Protein AF-S8DUW3-F1 (afdb_monomer)

Organism: Fomitopsis schrenkii (NCBI:txid2126942)

Solvent-accessible surface area (backbone atoms only — not comparable to full-atom values): 6053 Å² total; per-residue (Å²): 129,53,73,61,40,53,50,49,47,51,52,52,51,51,50,28,42,52,54,35,32,74,76,64,33,66,74,46,39,80,75,66,40,39,50,79,70,50,40,66,73,54,51,55,50,50,37,57,35,38,77,68,66,60,53,87,40,37,68,42,42,34,71,76,43,31,90,83,32,80,54,31,83,82,46,21,57,68,50,39,53,57,46,39,74,68,46,60,78,88,73,96,72,80,80,74,77,81,75,80,88,127

pLDDT: mean 82.91, std 9.56, range [52.91, 92.62]

Foldseek 3Di:
DDPLLVVLLVVVQVVLLVVCCVPPNNVVCVVPNSCVQPNPVLSNQLSVCLVVVQQQDLVSSCVRCVVPHVCSVVCVHVSNVSSCVSRPDPDPDPPPPPDDDD

Structure (mmCIF, N/CA/C/O backbone):
data_AF-S8DUW3-F1
#
_entry.id   AF-S8DUW3-F1
#
loop_
_atom_site.group_PDB
_atom_site.id
_atom_site.type_symbol
_atom_site.label_atom_id
_atom_site.label_alt_id
_atom_site.label_comp_id
_atom_site.label_asym_id
_atom_site.label_entity_id
_atom_site.label_seq_id
_atom_site.pdbx_PDB_ins_code
_atom_site.Cartn_x
_atom_site.Cartn_y
_atom_site.Cartn_z
_atom_site.occupancy
_atom_site.B_iso_or_equiv
_atom_site.auth_seq_id
_atom_site.auth_comp_id
_atom_site.auth_asym_id
_atom_site.auth_atom_id
_atom_site.pdbx_PDB_model_num
ATOM 1 N N . VAL A 1 1 ? 2.561 -6.126 14.738 1.00 60.91 1 VAL A N 1
ATOM 2 C CA . VAL A 1 1 ? 2.009 -6.495 13.420 1.00 60.91 1 VAL A CA 1
ATOM 3 C C . VAL A 1 1 ? 1.289 -7.820 13.558 1.00 60.91 1 VAL A C 1
ATOM 5 O O . VAL A 1 1 ? 1.924 -8.829 13.867 1.00 60.91 1 VAL A O 1
ATOM 8 N N . SER A 1 2 ? -0.028 -7.775 13.407 1.00 80.00 2 SER A N 1
ATOM 9 C CA . SER A 1 2 ? -0.918 -8.940 13.368 1.00 80.00 2 SER A CA 1
ATOM 10 C C . SER A 1 2 ? -0.588 -9.861 12.184 1.00 80.00 2 SER A C 1
ATOM 12 O O . SER A 1 2 ? 0.128 -9.460 11.265 1.00 80.00 2 SER A O 1
ATOM 14 N N . ASP A 1 3 ? -1.093 -11.095 12.189 1.00 84.56 3 ASP A N 1
ATOM 15 C CA . ASP A 1 3 ? -0.893 -12.037 11.076 1.00 84.56 3 ASP A CA 1
ATOM 16 C C . ASP A 1 3 ? -1.456 -11.460 9.764 1.00 84.56 3 ASP A C 1
ATOM 18 O O . ASP A 1 3 ? -0.726 -11.353 8.781 1.00 84.56 3 ASP A O 1
ATOM 22 N N . ALA A 1 4 ? -2.671 -10.897 9.811 1.00 84.88 4 ALA A N 1
ATOM 23 C CA . ALA A 1 4 ? -3.280 -10.164 8.697 1.00 84.88 4 ALA A CA 1
ATOM 24 C C . ALA A 1 4 ? -2.454 -8.942 8.247 1.00 84.88 4 ALA A C 1
ATOM 26 O O . ALA A 1 4 ? -2.380 -8.639 7.058 1.00 84.88 4 ALA A O 1
ATOM 27 N N . GLY A 1 5 ? -1.789 -8.249 9.178 1.00 85.75 5 GLY A N 1
ATOM 28 C CA . GLY A 1 5 ? -0.889 -7.140 8.860 1.00 85.75 5 GLY A CA 1
ATOM 29 C C . GLY A 1 5 ? 0.363 -7.587 8.097 1.00 85.75 5 GLY A C 1
ATOM 30 O O . GLY A 1 5 ? 0.804 -6.894 7.179 1.00 85.75 5 GLY A O 1
ATOM 31 N N . ARG A 1 6 ? 0.926 -8.761 8.422 1.00 88.69 6 ARG A N 1
ATOM 32 C CA . ARG A 1 6 ? 2.067 -9.340 7.683 1.00 88.69 6 ARG A CA 1
ATOM 33 C C . ARG A 1 6 ? 1.656 -9.832 6.295 1.00 88.69 6 ARG A C 1
ATOM 35 O O . ARG A 1 6 ? 2.420 -9.649 5.342 1.00 88.69 6 ARG A O 1
ATOM 42 N N . ASP A 1 7 ? 0.454 -10.383 6.173 1.00 91.19 7 ASP A N 1
ATOM 43 C CA . ASP A 1 7 ? -0.088 -10.837 4.891 1.00 91.19 7 ASP A CA 1
ATOM 44 C C . ASP A 1 7 ? -0.398 -9.653 3.970 1.00 91.19 7 ASP A C 1
ATOM 46 O O . ASP A 1 7 ? 0.039 -9.640 2.817 1.00 91.19 7 ASP A O 1
ATOM 50 N N . LEU A 1 8 ? -1.017 -8.592 4.503 1.00 91.06 8 LEU A N 1
ATOM 51 C CA . LEU A 1 8 ? -1.213 -7.332 3.782 1.00 91.06 8 LEU A CA 1
ATOM 52 C C . LEU A 1 8 ? 0.126 -6.747 3.318 1.00 91.06 8 LEU A C 1
ATOM 54 O O . LEU A 1 8 ? 0.256 -6.328 2.169 1.00 91.06 8 LEU A O 1
ATOM 58 N N . ARG A 1 9 ? 1.143 -6.746 4.189 1.00 91.44 9 ARG A N 1
ATOM 59 C CA . ARG A 1 9 ? 2.491 -6.270 3.847 1.00 91.44 9 ARG A CA 1
ATOM 60 C C . ARG A 1 9 ? 3.053 -7.010 2.630 1.00 91.44 9 ARG A C 1
ATOM 62 O O . ARG A 1 9 ? 3.580 -6.383 1.713 1.00 91.44 9 ARG A O 1
ATOM 69 N N . SER A 1 10 ? 2.915 -8.334 2.617 1.00 91.38 10 SER A N 1
ATOM 70 C CA . SER A 1 10 ? 3.380 -9.206 1.531 1.00 91.38 10 SER A CA 1
ATOM 71 C C . SER A 1 10 ? 2.577 -9.013 0.239 1.00 91.38 10 SER A C 1
ATOM 73 O O . SER A 1 10 ? 3.153 -8.989 -0.852 1.00 91.38 10 SER A O 1
ATOM 75 N N . ALA A 1 11 ? 1.261 -8.812 0.350 1.00 92.06 11 ALA A N 1
ATOM 76 C CA . ALA A 1 11 ? 0.392 -8.508 -0.783 1.00 92.06 11 ALA A CA 1
ATOM 77 C C . ALA A 1 11 ? 0.750 -7.157 -1.424 1.00 92.06 11 ALA A C 1
ATOM 79 O O . ALA A 1 11 ? 0.899 -7.068 -2.644 1.00 92.06 11 ALA A O 1
ATOM 80 N N . LEU A 1 12 ? 0.982 -6.121 -0.611 1.00 91.06 12 LEU A N 1
ATOM 81 C CA . LEU A 1 12 ? 1.433 -4.809 -1.084 1.00 91.06 12 LEU A CA 1
ATOM 82 C C . LEU A 1 12 ? 2.839 -4.868 -1.698 1.00 91.06 12 LEU A C 1
ATOM 84 O O . LEU A 1 12 ? 3.085 -4.192 -2.700 1.00 91.06 12 LEU A O 1
ATOM 88 N N . ASP A 1 13 ? 3.746 -5.691 -1.154 1.00 90.56 13 ASP A N 1
ATOM 89 C CA . ASP A 1 13 ? 5.073 -5.921 -1.743 1.00 90.56 13 ASP A CA 1
ATOM 90 C C . ASP A 1 13 ? 4.972 -6.570 -3.130 1.00 90.56 13 ASP A C 1
ATOM 92 O O . ASP A 1 13 ? 5.612 -6.127 -4.087 1.00 90.56 13 ASP A O 1
ATOM 96 N N . SER A 1 14 ? 4.11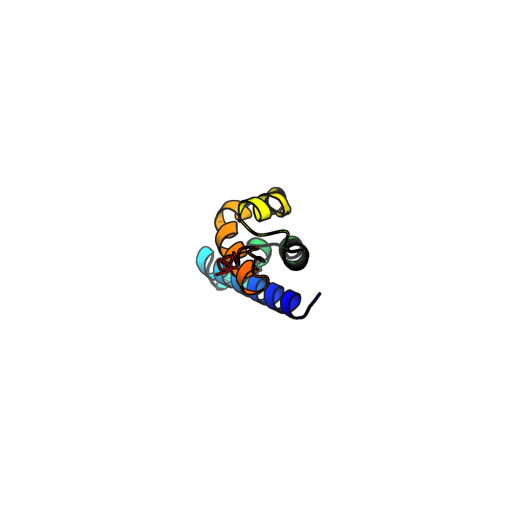2 -7.578 -3.260 1.00 90.94 14 SER A N 1
ATOM 97 C CA . SER A 1 14 ? 3.852 -8.255 -4.533 1.00 90.94 14 SER A CA 1
ATOM 98 C C . SER A 1 14 ? 3.228 -7.300 -5.552 1.00 90.94 14 SER A C 1
ATOM 100 O O . SER A 1 14 ? 3.694 -7.220 -6.690 1.00 90.94 14 SER A O 1
ATOM 102 N N . PHE A 1 15 ? 2.257 -6.488 -5.124 1.00 90.44 15 PHE A N 1
ATOM 103 C CA . PHE A 1 15 ? 1.617 -5.475 -5.961 1.00 90.44 15 PHE A CA 1
ATOM 104 C C . PHE A 1 15 ? 2.624 -4.462 -6.520 1.00 90.44 15 PHE A C 1
ATOM 106 O O . PHE A 1 15 ? 2.655 -4.214 -7.727 1.00 90.44 15 PHE A O 1
ATOM 113 N N . ARG A 1 16 ? 3.504 -3.896 -5.679 1.00 88.00 16 ARG A N 1
ATOM 114 C CA . ARG A 1 16 ? 4.507 -2.928 -6.162 1.00 88.00 16 ARG A CA 1
ATOM 115 C C . ARG A 1 16 ? 5.534 -3.559 -7.104 1.00 88.00 16 ARG A C 1
ATOM 117 O O . ARG A 1 16 ? 5.983 -2.882 -8.027 1.00 88.00 16 ARG A O 1
ATOM 124 N N . ARG A 1 17 ? 5.889 -4.837 -6.910 1.00 87.25 17 ARG A N 1
ATOM 125 C CA . ARG A 1 17 ? 6.770 -5.581 -7.828 1.00 87.25 17 ARG A CA 1
ATOM 126 C C . ARG A 1 17 ? 6.099 -5.778 -9.178 1.00 87.25 17 ARG A C 1
ATOM 128 O O . ARG A 1 17 ? 6.706 -5.453 -10.191 1.00 87.25 17 ARG A O 1
ATOM 135 N N . GLN A 1 18 ? 4.846 -6.224 -9.192 1.00 88.00 18 GLN A N 1
ATOM 136 C CA . GLN A 1 18 ? 4.084 -6.402 -10.425 1.00 88.00 18 GLN A CA 1
ATOM 137 C C . GLN A 1 18 ? 3.952 -5.082 -11.197 1.00 88.00 18 GLN A C 1
ATOM 139 O O . GLN A 1 18 ? 4.289 -5.028 -12.376 1.00 88.00 18 GLN A O 1
ATOM 144 N N . ARG A 1 19 ? 3.592 -3.984 -10.518 1.00 86.12 19 ARG A N 1
ATOM 145 C CA . ARG A 1 19 ? 3.515 -2.653 -11.145 1.00 86.12 19 ARG A CA 1
ATOM 146 C C . ARG A 1 19 ? 4.860 -2.155 -11.674 1.00 86.12 19 ARG A C 1
ATOM 148 O O . ARG A 1 19 ? 4.892 -1.425 -12.661 1.00 86.12 19 ARG A O 1
ATOM 155 N N . MET A 1 20 ? 5.971 -2.540 -11.044 1.00 84.31 20 MET A N 1
ATOM 156 C CA . MET A 1 20 ? 7.308 -2.231 -11.550 1.00 84.31 20 MET A CA 1
ATOM 157 C C . MET A 1 20 ? 7.607 -2.995 -12.845 1.00 84.31 20 MET A C 1
ATOM 159 O O . MET A 1 20 ? 8.069 -2.392 -13.811 1.00 84.31 20 MET A O 1
ATOM 163 N N . VAL A 1 21 ? 7.293 -4.293 -12.886 1.00 85.19 21 VAL A N 1
ATOM 164 C CA . VAL A 1 21 ? 7.457 -5.126 -14.088 1.00 85.19 21 VAL A CA 1
ATOM 165 C C . VAL A 1 21 ? 6.587 -4.611 -15.234 1.00 85.19 21 VAL A C 1
ATOM 167 O O . VAL A 1 21 ? 7.078 -4.478 -16.350 1.00 85.19 21 VAL A O 1
ATOM 170 N N . GLU A 1 22 ? 5.330 -4.262 -14.964 1.00 83.56 22 GLU A N 1
ATOM 171 C CA . GLU A 1 22 ? 4.403 -3.740 -15.975 1.00 83.56 22 GLU A CA 1
ATOM 172 C C 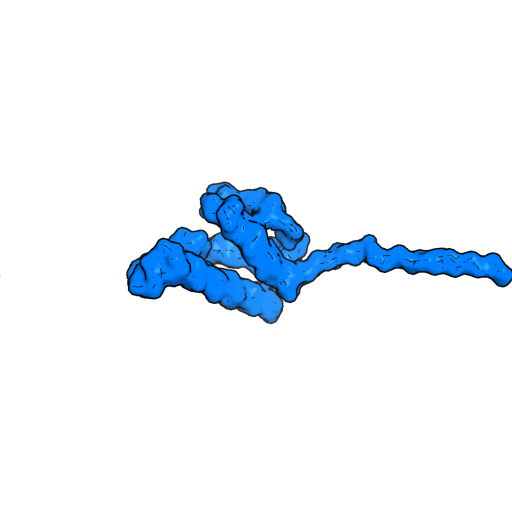. GLU A 1 22 ? 4.847 -2.380 -16.537 1.00 83.56 22 GLU A C 1
ATOM 174 O O . GLU A 1 22 ? 4.783 -2.163 -17.744 1.00 83.56 22 GLU A O 1
ATOM 179 N N . LYS A 1 23 ? 5.315 -1.458 -15.682 1.00 79.75 23 LYS A N 1
ATOM 180 C CA . LYS A 1 23 ? 5.640 -0.079 -16.094 1.00 79.75 23 LYS A CA 1
ATOM 181 C C . LYS A 1 23 ? 7.047 0.073 -16.673 1.00 79.75 23 LYS A C 1
ATOM 183 O O . LYS A 1 23 ? 7.273 0.959 -17.493 1.00 79.75 23 LYS A O 1
ATOM 188 N N . HIS A 1 24 ? 7.995 -0.747 -16.228 1.00 77.38 24 HIS A N 1
ATOM 189 C CA . HIS A 1 24 ? 9.420 -0.570 -16.523 1.00 77.38 24 HIS A CA 1
ATOM 190 C C . HIS A 1 24 ? 10.120 -1.837 -17.038 1.00 77.38 24 HIS A C 1
ATOM 192 O O . HIS A 1 24 ? 11.282 -1.767 -17.435 1.00 77.38 24 HIS A O 1
ATOM 198 N N . GLY A 1 25 ? 9.433 -2.981 -17.059 1.00 80.38 25 GLY A N 1
ATOM 199 C CA . GLY A 1 25 ? 10.002 -4.270 -17.438 1.00 80.38 25 GLY A CA 1
ATOM 200 C C . GLY A 1 25 ? 10.701 -4.987 -16.280 1.00 80.38 25 GLY A C 1
ATOM 201 O O . GLY A 1 25 ? 11.182 -4.375 -15.324 1.00 80.38 25 GLY A O 1
ATOM 202 N N . ALA A 1 26 ? 10.778 -6.317 -16.377 1.00 76.44 26 ALA A N 1
ATOM 203 C CA . ALA A 1 26 ? 11.368 -7.173 -15.344 1.00 76.44 26 ALA A CA 1
ATOM 204 C C . ALA A 1 26 ? 12.846 -6.854 -15.064 1.00 76.44 26 ALA A C 1
ATOM 206 O O . ALA A 1 26 ? 13.281 -6.924 -13.918 1.00 76.44 26 ALA A O 1
ATOM 207 N N . SER A 1 27 ? 13.596 -6.430 -16.084 1.00 76.06 27 SER A N 1
ATOM 208 C CA . SER A 1 27 ? 15.019 -6.099 -15.956 1.00 76.06 27 SER A CA 1
ATOM 209 C C . SER A 1 27 ? 15.276 -4.920 -15.012 1.00 76.06 27 SER A C 1
ATOM 211 O O . SER A 1 27 ? 16.287 -4.896 -14.320 1.00 76.06 27 SER A O 1
ATOM 213 N N . LEU A 1 28 ? 14.352 -3.954 -14.939 1.00 70.81 28 LEU A N 1
ATOM 214 C CA . LEU A 1 28 ? 14.509 -2.766 -14.095 1.00 70.81 28 LEU A CA 1
ATOM 215 C C . LEU A 1 28 ? 14.124 -3.016 -12.627 1.00 70.81 28 LEU A C 1
ATOM 217 O O . LEU A 1 28 ? 14.483 -2.218 -11.758 1.00 70.81 28 LEU A O 1
ATOM 221 N N . LEU A 1 29 ? 13.416 -4.116 -12.338 1.00 73.62 29 LEU A N 1
ATOM 222 C CA . LEU A 1 29 ? 13.065 -4.508 -10.973 1.00 73.62 29 LEU A CA 1
ATOM 223 C C . LEU A 1 29 ? 14.312 -4.874 -10.160 1.00 73.62 29 LEU A C 1
ATOM 225 O O . LEU A 1 29 ? 14.404 -4.487 -8.998 1.00 73.62 29 LEU A O 1
ATOM 229 N N . ASP A 1 30 ? 15.260 -5.579 -10.777 1.00 70.06 30 ASP A N 1
ATOM 230 C CA . ASP A 1 30 ? 16.504 -6.013 -10.130 1.00 70.06 30 ASP A CA 1
ATOM 231 C C . ASP A 1 30 ? 17.480 -4.843 -9.923 1.00 70.06 30 ASP A C 1
ATOM 233 O O . ASP A 1 30 ? 18.207 -4.781 -8.937 1.00 70.06 30 ASP A O 1
ATOM 237 N N . THR A 1 31 ? 17.440 -3.850 -10.819 1.00 70.06 31 THR A N 1
ATOM 238 C CA . THR A 1 31 ? 18.351 -2.695 -10.778 1.00 70.06 31 THR A CA 1
ATOM 239 C C . THR A 1 31 ? 17.883 -1.571 -9.848 1.00 70.06 31 THR A C 1
ATOM 241 O O . THR A 1 31 ? 18.696 -0.996 -9.129 1.00 70.06 31 THR A O 1
ATOM 244 N N . LEU A 1 32 ? 16.592 -1.211 -9.867 1.00 70.50 32 LEU A N 1
ATOM 245 C CA . LEU A 1 32 ? 16.065 -0.060 -9.110 1.00 70.50 32 LEU A CA 1
ATOM 246 C C . LEU A 1 32 ? 15.284 -0.463 -7.855 1.00 70.50 32 LEU A C 1
ATOM 248 O O . LEU A 1 32 ? 15.090 0.357 -6.956 1.00 70.50 32 LEU A O 1
ATOM 252 N N . GLY A 1 33 ? 14.833 -1.717 -7.787 1.00 75.00 33 GLY A N 1
ATOM 253 C CA . GLY A 1 33 ? 13.979 -2.211 -6.717 1.00 75.00 33 GLY A CA 1
ATOM 254 C C . GLY A 1 33 ? 12.542 -1.684 -6.787 1.00 75.00 33 GLY A C 1
ATOM 255 O O . GLY A 1 33 ? 12.232 -0.638 -7.356 1.00 75.00 33 GLY A O 1
ATOM 256 N N . ALA A 1 34 ? 11.618 -2.402 -6.145 1.00 77.56 34 ALA A N 1
ATOM 257 C CA . ALA A 1 34 ? 10.201 -2.023 -6.114 1.00 77.56 34 ALA A CA 1
ATOM 258 C C . ALA A 1 34 ? 9.900 -0.796 -5.221 1.00 77.56 34 ALA A C 1
ATOM 260 O O . ALA A 1 34 ? 8.787 -0.260 -5.236 1.00 77.56 34 ALA A O 1
ATOM 261 N N . SER A 1 35 ? 10.893 -0.317 -4.462 1.00 77.44 35 SER A N 1
ATOM 262 C CA . SER A 1 35 ? 10.797 0.872 -3.606 1.00 77.44 35 SER A CA 1
ATOM 263 C C . SER A 1 35 ? 10.530 2.162 -4.393 1.00 77.44 35 SER A C 1
ATOM 265 O O . SER A 1 35 ? 9.972 3.102 -3.829 1.00 77.44 35 SER A O 1
ATOM 267 N N . ILE A 1 36 ? 10.847 2.192 -5.695 1.00 79.12 36 ILE A N 1
ATOM 268 C CA . ILE A 1 36 ? 10.555 3.318 -6.600 1.00 79.12 36 ILE A CA 1
ATOM 269 C C . ILE A 1 36 ? 9.060 3.450 -6.943 1.00 79.12 36 ILE A C 1
ATOM 271 O O . ILE A 1 36 ? 8.570 4.523 -7.313 1.00 79.12 36 ILE A O 1
ATOM 275 N N . ILE A 1 37 ? 8.304 2.353 -6.849 1.00 83.50 37 ILE A N 1
ATOM 276 C CA . ILE A 1 37 ? 6.847 2.376 -6.997 1.00 83.50 37 ILE A CA 1
ATOM 277 C C . ILE A 1 37 ? 6.210 2.772 -5.671 1.00 83.50 37 ILE A C 1
ATOM 279 O O . ILE A 1 37 ? 5.369 3.668 -5.644 1.00 83.50 37 ILE A O 1
ATOM 283 N N . MET A 1 38 ? 6.633 2.132 -4.582 1.00 86.62 38 MET A N 1
ATOM 284 C CA . MET A 1 38 ? 6.105 2.365 -3.244 1.00 86.62 38 MET A CA 1
ATOM 285 C C . MET A 1 38 ? 7.225 2.170 -2.212 1.00 86.62 38 MET A C 1
ATOM 287 O O . MET A 1 38 ? 7.679 1.036 -2.024 1.00 86.62 38 MET A O 1
ATOM 291 N N . PRO A 1 39 ? 7.680 3.239 -1.534 1.00 88.44 39 PRO A N 1
ATOM 292 C CA . PRO A 1 39 ? 8.727 3.146 -0.521 1.00 88.44 39 PRO A CA 1
ATOM 293 C C . PRO A 1 39 ? 8.319 2.251 0.655 1.00 88.44 39 PRO A C 1
ATOM 295 O O . PRO A 1 39 ? 7.148 2.208 1.029 1.00 88.44 39 PRO A O 1
ATOM 298 N N . ASN A 1 40 ? 9.293 1.601 1.302 1.00 88.00 40 ASN A N 1
ATOM 299 C CA . ASN A 1 40 ? 9.033 0.750 2.476 1.00 88.00 40 ASN A CA 1
ATOM 300 C C . ASN A 1 40 ? 8.331 1.515 3.611 1.00 88.00 40 ASN A C 1
ATOM 302 O O . ASN A 1 40 ? 7.420 0.985 4.230 1.00 88.00 40 ASN A O 1
ATOM 306 N N . SER A 1 41 ? 8.685 2.787 3.821 1.00 88.75 41 SER A N 1
ATOM 307 C CA . SER A 1 41 ? 8.050 3.642 4.833 1.00 88.75 41 SER A CA 1
ATOM 308 C C . SER A 1 41 ? 6.566 3.911 4.567 1.00 88.75 41 SER A C 1
ATOM 310 O O . SER A 1 41 ? 5.806 4.133 5.505 1.00 88.75 41 SER A O 1
ATOM 312 N N . ILE A 1 42 ? 6.146 3.897 3.299 1.00 90.44 42 ILE A N 1
ATOM 313 C CA . ILE A 1 42 ? 4.736 4.013 2.914 1.00 90.44 42 ILE A CA 1
ATOM 314 C C . ILE A 1 42 ? 4.030 2.689 3.150 1.00 90.44 42 ILE A C 1
ATOM 316 O O . ILE A 1 42 ? 2.936 2.680 3.694 1.00 90.44 42 ILE A O 1
ATOM 320 N N . LEU A 1 43 ? 4.674 1.584 2.787 1.00 90.44 43 LEU A N 1
ATOM 321 C CA . LEU A 1 43 ? 4.131 0.244 2.959 1.00 90.44 43 LEU A CA 1
ATOM 322 C C . LEU A 1 43 ? 3.864 -0.057 4.443 1.00 90.44 43 LEU A C 1
ATOM 324 O O . LEU A 1 43 ? 2.755 -0.447 4.793 1.00 90.44 43 LEU A O 1
ATOM 328 N N . ASP A 1 44 ? 4.830 0.227 5.318 1.00 90.12 44 ASP A N 1
ATOM 329 C CA . ASP A 1 44 ? 4.661 0.061 6.766 1.00 90.12 44 ASP A CA 1
ATOM 330 C C . ASP A 1 44 ? 3.545 0.980 7.301 1.00 90.12 44 ASP A C 1
ATOM 332 O O . ASP A 1 44 ? 2.677 0.536 8.049 1.00 90.12 44 ASP A O 1
ATOM 336 N N . ARG A 1 45 ? 3.472 2.234 6.824 1.00 91.38 45 ARG A N 1
ATOM 337 C CA . ARG A 1 45 ? 2.394 3.163 7.199 1.00 91.38 45 ARG A CA 1
ATOM 338 C C . ARG A 1 45 ? 1.011 2.690 6.740 1.00 91.38 45 ARG A C 1
ATOM 340 O O . ARG A 1 45 ? 0.040 2.908 7.457 1.00 91.38 45 ARG A O 1
ATOM 347 N N . LEU A 1 46 ? 0.904 2.077 5.563 1.00 90.50 46 LEU A N 1
ATOM 348 C CA . LEU A 1 46 ? -0.354 1.520 5.062 1.00 90.50 46 LEU A CA 1
ATOM 349 C C . LEU A 1 46 ? -0.820 0.353 5.931 1.00 90.50 46 LEU A C 1
ATOM 351 O O . LEU A 1 46 ? -2.003 0.295 6.248 1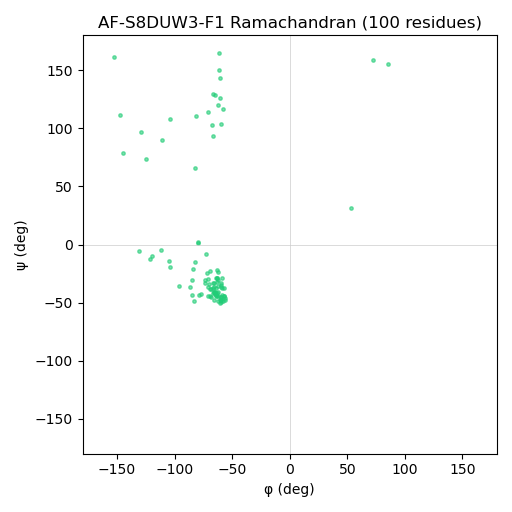.00 90.50 46 LEU A O 1
ATOM 355 N N . VAL A 1 47 ? 0.097 -0.520 6.360 1.00 91.31 47 VAL A N 1
ATOM 356 C CA . VAL A 1 47 ? -0.217 -1.617 7.287 1.00 91.31 47 VAL A CA 1
ATOM 357 C C . VAL A 1 47 ? -0.708 -1.065 8.625 1.00 91.31 47 VAL A C 1
ATOM 359 O O . VAL A 1 47 ? -1.784 -1.454 9.069 1.00 91.31 47 VAL A O 1
ATOM 362 N N . ASP A 1 48 ? -0.005 -0.093 9.215 1.00 91.38 48 ASP A N 1
ATOM 363 C CA . ASP A 1 48 ? -0.425 0.539 10.476 1.00 91.38 48 ASP A CA 1
ATOM 364 C C . ASP A 1 48 ? -1.814 1.195 10.359 1.00 91.38 48 ASP A C 1
ATOM 366 O O . ASP A 1 48 ? -2.666 1.086 11.245 1.00 91.38 48 ASP A O 1
ATOM 370 N N . CYS A 1 49 ? -2.067 1.898 9.251 1.00 90.62 49 CYS A N 1
ATOM 371 C CA . CYS A 1 49 ? -3.351 2.543 8.994 1.00 90.62 49 CYS A CA 1
ATOM 372 C C . CYS A 1 49 ? -4.476 1.533 8.712 1.00 90.62 49 CYS A C 1
ATOM 374 O O . CYS A 1 49 ? -5.620 1.798 9.089 1.00 90.62 49 CYS A O 1
ATOM 376 N N . ALA A 1 50 ? -4.173 0.401 8.074 1.00 90.50 50 ALA A N 1
ATOM 377 C CA . ALA A 1 50 ? -5.119 -0.681 7.819 1.00 90.50 50 ALA A CA 1
ATOM 378 C C . ALA A 1 50 ? -5.490 -1.424 9.110 1.00 90.50 50 ALA A C 1
ATOM 380 O O . ALA A 1 50 ? -6.677 -1.605 9.379 1.00 90.50 50 ALA A O 1
ATOM 381 N N . GLU A 1 51 ? -4.508 -1.741 9.962 1.00 89.38 51 GLU A N 1
ATOM 382 C CA . GLU A 1 51 ? -4.748 -2.321 11.293 1.00 89.38 51 GLU A CA 1
ATOM 383 C C . GLU A 1 51 ? -5.624 -1.394 12.150 1.00 89.38 51 GLU A C 1
ATOM 385 O O . GLU A 1 51 ? -6.531 -1.847 12.848 1.00 89.38 51 GLU A O 1
ATOM 390 N N . ALA A 1 52 ? -5.420 -0.079 12.037 1.00 89.06 52 ALA A N 1
ATOM 391 C CA . ALA A 1 52 ? -6.246 0.927 12.699 1.00 89.06 52 ALA A CA 1
ATOM 392 C C . ALA A 1 52 ? -7.592 1.214 11.994 1.00 89.06 52 ALA A C 1
ATOM 394 O O . ALA A 1 52 ? -8.313 2.112 12.432 1.00 89.06 52 ALA A O 1
ATOM 395 N N . LYS A 1 53 ? -7.922 0.511 10.897 1.00 86.44 53 LYS A N 1
ATOM 396 C CA . LYS A 1 53 ? -9.134 0.701 10.072 1.00 86.44 53 LYS A CA 1
ATOM 397 C C . LYS A 1 53 ? -9.345 2.150 9.597 1.00 86.44 53 LYS A C 1
ATOM 399 O O . LYS A 1 53 ? -10.473 2.609 9.424 1.00 86.44 53 LYS A O 1
ATOM 404 N N . LYS A 1 54 ? -8.252 2.892 9.383 1.00 87.50 54 LYS A N 1
ATOM 405 C CA . LYS A 1 54 ? -8.269 4.312 8.975 1.00 87.50 54 LYS A CA 1
ATOM 406 C C . LYS A 1 54 ? -8.430 4.515 7.472 1.00 87.50 54 LYS A C 1
ATOM 408 O O . LYS A 1 54 ? -8.802 5.607 7.052 1.00 87.50 54 LYS A O 1
ATOM 413 N N . ILE A 1 55 ? -8.111 3.498 6.673 1.00 88.06 55 ILE A N 1
ATOM 414 C CA . ILE A 1 55 ? -8.171 3.555 5.211 1.00 88.06 55 ILE A CA 1
ATOM 415 C C . ILE A 1 55 ? -9.406 2.788 4.751 1.00 88.06 55 ILE A C 1
ATOM 417 O O . ILE A 1 55 ? -9.438 1.565 4.824 1.00 88.06 55 ILE A O 1
ATOM 421 N N . ALA A 1 56 ? -10.414 3.520 4.281 1.00 85.50 56 ALA A N 1
ATOM 422 C CA . ALA A 1 56 ? -11.623 2.949 3.686 1.00 85.50 56 ALA A CA 1
ATOM 423 C C . ALA A 1 56 ? -11.841 3.392 2.232 1.00 85.50 56 ALA A C 1
ATOM 425 O O . ALA A 1 56 ? -12.739 2.893 1.559 1.00 85.50 56 ALA A O 1
ATOM 426 N N . SER A 1 57 ? -11.055 4.358 1.762 1.00 87.75 57 SER A N 1
ATOM 427 C CA . SER A 1 57 ? -11.174 4.962 0.440 1.00 87.75 57 SER A CA 1
ATOM 428 C C . SER A 1 57 ? -9.819 5.484 -0.031 1.00 87.75 57 SER A C 1
ATOM 430 O O . SER A 1 57 ? -8.921 5.731 0.786 1.00 87.75 57 SER A O 1
ATOM 432 N N . ALA A 1 58 ? -9.670 5.713 -1.338 1.00 87.94 58 ALA A N 1
ATOM 433 C CA . ALA A 1 58 ? -8.453 6.320 -1.878 1.00 87.94 58 ALA A CA 1
ATOM 434 C C . ALA A 1 58 ? -8.232 7.741 -1.350 1.00 87.94 58 ALA A C 1
ATOM 436 O O . ALA A 1 58 ? -7.092 8.149 -1.153 1.00 87.94 58 ALA A O 1
ATOM 437 N N . SER A 1 59 ? -9.301 8.464 -1.007 1.00 87.31 59 SER A N 1
ATOM 438 C CA . SER A 1 59 ? -9.215 9.763 -0.332 1.00 87.31 59 SER A CA 1
ATOM 439 C C . SER A 1 59 ? -8.578 9.660 1.058 1.00 87.31 59 SER A C 1
ATOM 441 O O . SER A 1 59 ? -7.738 10.490 1.414 1.00 87.31 59 SER A O 1
ATOM 443 N N . ASP A 1 60 ? -8.931 8.636 1.843 1.00 87.81 60 ASP A N 1
ATOM 444 C CA . ASP A 1 60 ? -8.317 8.399 3.158 1.00 87.81 60 ASP A CA 1
ATOM 445 C C . ASP A 1 60 ? -6.841 8.020 3.020 1.00 87.81 60 ASP A C 1
ATOM 447 O O . ASP A 1 60 ? -5.992 8.539 3.748 1.00 87.81 60 ASP A O 1
ATOM 451 N N . L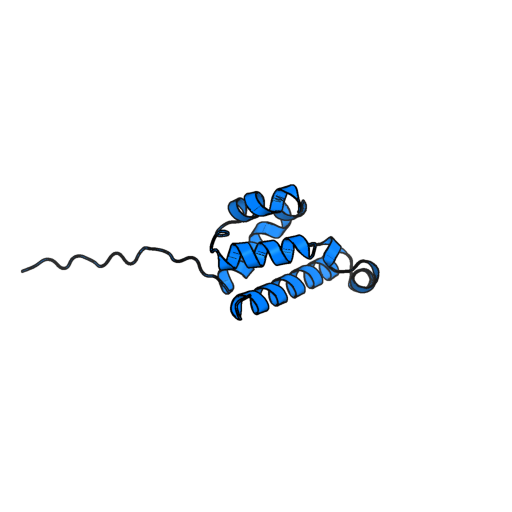EU A 1 61 ? -6.524 7.174 2.037 1.00 89.69 61 LEU A N 1
ATOM 452 C CA . LEU A 1 61 ? -5.149 6.826 1.697 1.00 89.69 61 LEU A CA 1
ATOM 453 C C . LEU A 1 61 ? -4.353 8.077 1.294 1.00 89.69 61 LEU A C 1
ATOM 455 O O . LEU A 1 61 ? -3.275 8.332 1.832 1.00 89.69 61 LEU A O 1
ATOM 459 N N . GLN A 1 62 ? -4.889 8.899 0.391 1.00 89.00 62 GLN A N 1
ATOM 460 C CA . GLN A 1 62 ? -4.253 10.130 -0.081 1.00 89.00 62 GLN A CA 1
ATOM 461 C C . GLN A 1 62 ? -3.992 11.104 1.076 1.00 89.00 62 GLN A C 1
ATOM 463 O O . GLN A 1 62 ? -2.949 11.761 1.109 1.00 89.00 62 GLN A O 1
ATOM 468 N N . ARG A 1 63 ? -4.897 11.175 2.058 1.00 88.62 63 ARG A N 1
ATOM 469 C CA . ARG A 1 63 ? -4.718 11.998 3.260 1.00 88.62 63 ARG A CA 1
ATOM 470 C C . ARG A 1 63 ? -3.549 11.520 4.124 1.00 88.62 63 ARG A C 1
ATOM 472 O O . ARG A 1 63 ? -2.783 12.353 4.606 1.00 88.62 63 ARG A O 1
ATOM 479 N N . GLU A 1 64 ? -3.397 10.210 4.306 1.00 88.81 64 GLU A N 1
ATOM 480 C CA . GLU A 1 64 ? -2.354 9.630 5.165 1.00 88.81 64 GLU A CA 1
ATOM 481 C C . GLU A 1 64 ? -0.972 9.597 4.499 1.00 88.81 64 GLU A C 1
ATOM 483 O O . GLU A 1 64 ? 0.033 9.927 5.134 1.00 88.81 64 GLU A O 1
ATOM 488 N N . VAL A 1 65 ? -0.900 9.205 3.222 1.00 88.00 65 VAL A N 1
ATOM 489 C CA . VAL A 1 65 ? 0.379 8.945 2.537 1.00 88.00 65 VAL A CA 1
ATOM 490 C C . VAL A 1 65 ? 0.620 9.803 1.299 1.00 88.00 65 VAL A C 1
ATOM 492 O O . VAL A 1 65 ? 1.762 9.896 0.853 1.00 88.00 65 VAL A O 1
ATOM 495 N N . GLY A 1 66 ? -0.383 10.511 0.779 1.00 80.94 66 GLY A N 1
ATOM 496 C CA . GLY A 1 66 ? -0.287 11.253 -0.485 1.00 80.94 66 GLY A CA 1
ATOM 497 C C . GLY A 1 66 ? 0.750 12.381 -0.510 1.00 80.94 66 GLY A C 1
ATOM 498 O O . GLY A 1 66 ? 1.271 12.710 -1.571 1.00 80.94 66 GLY A O 1
ATOM 499 N N . LYS A 1 67 ? 1.135 12.934 0.652 1.00 82.50 67 LYS A N 1
ATOM 500 C CA . LYS A 1 67 ? 2.247 13.906 0.748 1.00 82.50 67 LYS A CA 1
ATOM 501 C C . LYS A 1 67 ? 3.625 13.275 0.532 1.00 82.50 67 LYS A C 1
ATOM 503 O O . LYS A 1 67 ? 4.545 13.958 0.099 1.00 82.50 67 LYS A O 1
ATOM 508 N N . LYS A 1 68 ? 3.782 11.999 0.887 1.00 83.81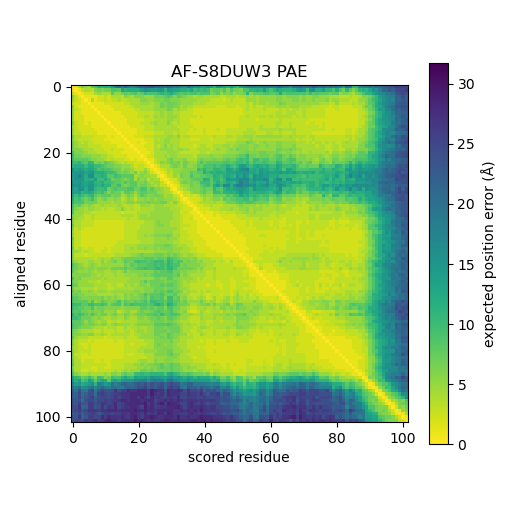 68 LYS A N 1
ATOM 509 C CA . LYS A 1 68 ? 5.053 11.258 0.808 1.00 83.81 68 LYS A CA 1
ATOM 510 C C . LYS A 1 68 ? 5.086 10.280 -0.367 1.00 83.81 68 LYS A C 1
ATOM 512 O O . LYS A 1 68 ? 6.153 9.791 -0.724 1.00 83.81 68 LYS A O 1
ATOM 517 N N . TRP A 1 69 ? 3.930 9.999 -0.962 1.00 88.50 69 TRP A N 1
ATOM 518 C CA . TRP A 1 69 ? 3.770 9.079 -2.072 1.00 88.50 69 TRP A CA 1
ATOM 519 C C . TRP A 1 69 ? 2.980 9.741 -3.195 1.00 88.50 69 TRP A C 1
ATOM 521 O O . TRP A 1 69 ? 1.752 9.757 -3.198 1.00 88.50 69 TRP A O 1
ATOM 531 N N . THR A 1 70 ? 3.695 10.280 -4.180 1.00 84.38 70 THR A N 1
ATOM 532 C CA . THR A 1 70 ? 3.085 10.986 -5.314 1.00 84.38 70 THR A CA 1
ATOM 533 C C . THR A 1 70 ? 2.198 10.082 -6.163 1.00 84.38 70 THR A C 1
ATOM 535 O O . THR A 1 70 ? 1.218 10.566 -6.713 1.00 84.38 70 THR A O 1
ATOM 538 N N . LYS A 1 71 ? 2.472 8.771 -6.226 1.00 84.12 71 LYS A N 1
ATOM 539 C CA . LYS A 1 71 ? 1.667 7.793 -6.983 1.00 84.12 71 LYS A CA 1
ATOM 540 C C . LYS A 1 71 ? 0.388 7.354 -6.263 1.00 84.12 71 LYS A C 1
ATOM 542 O O . LYS A 1 71 ? -0.353 6.549 -6.814 1.00 84.12 71 LYS A O 1
ATOM 547 N N . ALA A 1 72 ? 0.103 7.894 -5.077 1.00 85.31 72 ALA A N 1
ATOM 548 C CA . ALA A 1 72 ? -1.129 7.605 -4.346 1.00 85.31 72 ALA A CA 1
ATOM 549 C C . ALA A 1 72 ? -2.397 7.962 -5.144 1.00 85.31 72 ALA A C 1
ATOM 551 O O . ALA A 1 72 ? -3.399 7.276 -5.006 1.00 85.31 72 ALA A O 1
ATOM 552 N N . HIS A 1 73 ? -2.345 8.955 -6.038 1.00 85.12 73 HIS A N 1
ATOM 553 C CA . HIS A 1 73 ? -3.477 9.288 -6.912 1.00 85.12 73 HIS A CA 1
ATOM 554 C C . HIS A 1 73 ? -3.694 8.271 -8.051 1.00 85.12 73 HIS A C 1
ATOM 556 O O . HIS A 1 73 ? -4.824 8.057 -8.463 1.00 85.12 73 HIS A O 1
ATOM 562 N N . GLU A 1 74 ? -2.621 7.662 -8.571 1.00 87.50 74 GLU A N 1
ATOM 563 C CA . GLU A 1 74 ? -2.662 6.714 -9.703 1.00 87.50 74 GLU A CA 1
ATOM 564 C C . GLU A 1 74 ? -2.929 5.282 -9.218 1.00 87.50 74 GLU A C 1
ATOM 566 O O . GLU A 1 74 ? -3.592 4.494 -9.884 1.00 87.50 74 GLU A O 1
ATOM 571 N N . LEU A 1 75 ? -2.374 4.927 -8.056 1.00 87.75 75 LEU A N 1
ATOM 572 C CA . LEU A 1 75 ? -2.361 3.564 -7.525 1.00 87.75 75 LEU A CA 1
ATOM 573 C C . LEU A 1 75 ? -3.224 3.401 -6.267 1.00 87.75 75 LEU A C 1
ATOM 575 O O . LEU A 1 75 ? -3.347 2.286 -5.764 1.00 87.75 75 LEU A O 1
ATOM 579 N N . GLY A 1 76 ? -3.794 4.489 -5.743 1.00 88.75 76 GLY A N 1
ATOM 580 C CA . GLY A 1 76 ? -4.524 4.504 -4.476 1.00 88.75 76 GLY A CA 1
ATOM 581 C C . GLY A 1 76 ? -5.727 3.574 -4.461 1.00 88.75 76 GLY A C 1
ATOM 582 O O . GLY A 1 76 ? -5.867 2.819 -3.506 1.00 88.75 76 GLY A O 1
ATOM 583 N N . ASP A 1 77 ? -6.540 3.571 -5.519 1.00 90.44 77 ASP A N 1
ATOM 584 C CA . ASP A 1 77 ? -7.742 2.728 -5.596 1.00 90.44 77 ASP A CA 1
ATOM 585 C C . ASP A 1 77 ? -7.395 1.236 -5.513 1.00 90.44 77 ASP A C 1
ATOM 587 O O . ASP A 1 77 ? -7.898 0.527 -4.646 1.00 90.44 77 ASP A O 1
ATOM 591 N N . ALA A 1 78 ? -6.438 0.781 -6.326 1.00 91.56 78 ALA A N 1
ATOM 592 C CA . ALA A 1 78 ? -5.986 -0.612 -6.314 1.00 91.56 78 ALA A CA 1
ATOM 593 C C . ALA A 1 78 ? -5.371 -1.019 -4.962 1.00 91.56 78 ALA A C 1
ATOM 595 O O . ALA A 1 78 ? -5.544 -2.143 -4.499 1.00 91.56 78 ALA A O 1
ATOM 596 N N . VAL A 1 79 ? -4.656 -0.105 -4.298 1.00 90.81 79 VAL A N 1
ATOM 597 C CA . VAL A 1 79 ? -4.108 -0.365 -2.958 1.00 90.81 79 VAL A CA 1
ATOM 598 C C . VAL A 1 79 ? -5.215 -0.456 -1.910 1.00 90.81 79 VAL A C 1
ATOM 600 O O . VAL A 1 79 ? -5.130 -1.292 -1.012 1.00 90.81 79 VAL A O 1
ATOM 603 N N . VAL A 1 80 ? -6.255 0.369 -2.015 1.00 91.94 80 VAL A N 1
ATOM 604 C CA . VAL A 1 80 ? -7.411 0.315 -1.112 1.00 91.94 80 VAL A CA 1
ATOM 605 C C . VAL A 1 80 ? -8.174 -0.991 -1.278 1.00 91.94 80 VAL A C 1
ATOM 607 O O . VAL A 1 80 ? -8.530 -1.590 -0.269 1.00 91.94 80 VAL A O 1
ATOM 610 N N . GLU A 1 81 ? -8.365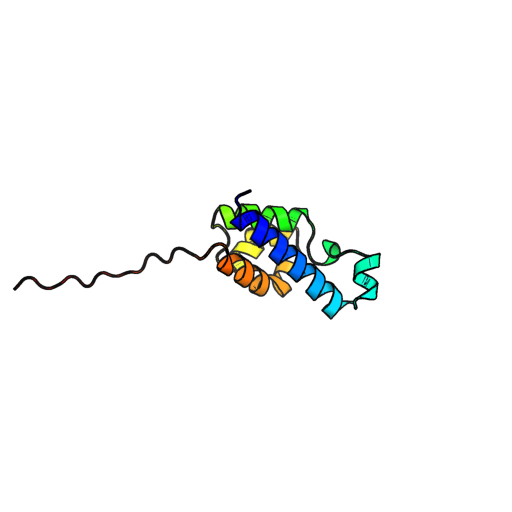 -1.475 -2.505 1.00 91.62 81 GLU A N 1
ATOM 611 C CA . GLU A 1 81 ? -8.969 -2.791 -2.750 1.00 91.62 81 GLU A CA 1
ATOM 612 C C . GLU A 1 81 ? -8.201 -3.904 -2.030 1.00 91.62 81 GLU A C 1
ATOM 614 O O . GLU A 1 81 ? -8.803 -4.686 -1.294 1.00 91.62 81 GLU A O 1
ATOM 619 N N . ILE A 1 82 ? -6.867 -3.917 -2.147 1.00 92.62 82 ILE A N 1
ATOM 620 C CA . ILE A 1 82 ? -6.020 -4.883 -1.433 1.00 92.62 82 ILE A CA 1
ATOM 621 C C . ILE A 1 82 ? -6.206 -4.739 0.081 1.00 92.62 82 ILE A C 1
ATOM 623 O O . ILE A 1 82 ? -6.416 -5.737 0.762 1.00 92.62 82 ILE A O 1
ATOM 627 N N . ILE A 1 83 ? -6.165 -3.516 0.621 1.00 91.25 83 ILE A N 1
ATOM 628 C CA . ILE A 1 83 ? -6.351 -3.271 2.061 1.00 91.25 83 ILE A CA 1
ATOM 629 C C . ILE A 1 83 ? -7.698 -3.817 2.544 1.00 91.25 83 ILE A C 1
ATOM 631 O O . ILE A 1 83 ? -7.742 -4.491 3.572 1.00 91.25 83 ILE A O 1
ATOM 635 N N . LEU A 1 84 ? -8.777 -3.577 1.797 1.00 90.44 84 LEU A N 1
ATOM 636 C CA . LEU A 1 84 ? -10.126 -4.012 2.156 1.00 90.44 84 LEU A CA 1
ATOM 637 C C . LEU A 1 84 ? -10.312 -5.535 2.080 1.00 90.44 84 LEU A C 1
ATOM 639 O O . LEU A 1 84 ? -11.176 -6.058 2.782 1.00 90.44 84 LEU A O 1
ATOM 643 N N . CYS A 1 85 ? -9.497 -6.261 1.305 1.00 89.62 85 CYS A N 1
ATOM 644 C CA . CYS A 1 85 ? -9.489 -7.729 1.326 1.00 89.62 85 CYS A CA 1
ATOM 645 C C . CYS A 1 85 ? -8.993 -8.305 2.663 1.00 89.62 85 CYS A C 1
ATOM 647 O O . CYS A 1 85 ? -9.468 -9.359 3.077 1.00 89.62 85 CYS A O 1
ATOM 649 N N . PHE A 1 86 ? -8.055 -7.631 3.337 1.00 89.12 86 PHE A N 1
ATOM 650 C CA . PHE A 1 86 ? -7.498 -8.086 4.621 1.00 89.12 86 PHE A CA 1
ATOM 651 C C . PHE A 1 86 ? -8.187 -7.438 5.825 1.00 89.12 86 PHE A C 1
ATOM 653 O O . PHE A 1 86 ? -8.374 -8.074 6.860 1.00 89.12 86 PHE A O 1
ATOM 660 N N . PHE A 1 87 ? -8.576 -6.173 5.684 1.00 88.19 87 PHE A N 1
ATOM 661 C CA . PHE A 1 87 ? -9.223 -5.373 6.716 1.00 88.19 87 PHE A CA 1
ATOM 662 C C . PHE A 1 87 ? -10.546 -4.831 6.169 1.00 88.19 87 PHE A C 1
ATOM 664 O O . PHE A 1 87 ? -10.648 -3.641 5.852 1.00 88.19 87 PHE A O 1
ATOM 671 N N . PRO A 1 88 ? -11.569 -5.695 6.026 1.00 83.00 88 PRO A N 1
ATOM 672 C CA . PRO A 1 88 ? -12.863 -5.272 5.525 1.00 83.00 88 PRO A CA 1
ATOM 673 C C . PRO A 1 88 ? -13.459 -4.212 6.445 1.00 83.00 88 PRO A C 1
ATOM 675 O O . PRO A 1 88 ? -13.325 -4.249 7.673 1.00 83.00 88 PRO A O 1
ATOM 678 N N . ARG A 1 89 ? -14.137 -3.244 5.832 1.00 76.31 89 ARG A N 1
ATOM 679 C CA . ARG A 1 89 ? -14.823 -2.199 6.579 1.00 76.31 89 ARG A CA 1
ATOM 680 C C . ARG A 1 89 ? -15.972 -2.834 7.354 1.00 76.31 89 ARG A C 1
ATOM 682 O O . ARG A 1 89 ? -16.805 -3.523 6.773 1.00 76.31 89 ARG A O 1
ATOM 689 N N . GLU A 1 90 ? -16.053 -2.558 8.649 1.00 67.38 90 GLU A N 1
ATOM 690 C CA . GLU A 1 90 ? -17.271 -2.849 9.397 1.00 67.38 90 GLU A CA 1
ATOM 691 C C . GLU A 1 90 ? -18.357 -1.911 8.870 1.00 67.38 90 GLU A C 1
ATOM 693 O O . GLU A 1 90 ? -18.340 -0.710 9.133 1.00 67.38 90 GLU A O 1
ATOM 698 N N . THR A 1 91 ? -19.259 -2.429 8.040 1.00 59.25 91 THR A N 1
ATOM 699 C CA . THR A 1 91 ? -20.473 -1.717 7.644 1.00 59.25 91 THR A CA 1
ATOM 700 C C . THR A 1 91 ? -21.510 -1.896 8.752 1.00 59.25 91 THR A C 1
ATOM 702 O O . THR A 1 91 ? -22.012 -3.011 8.917 1.00 59.25 91 THR A O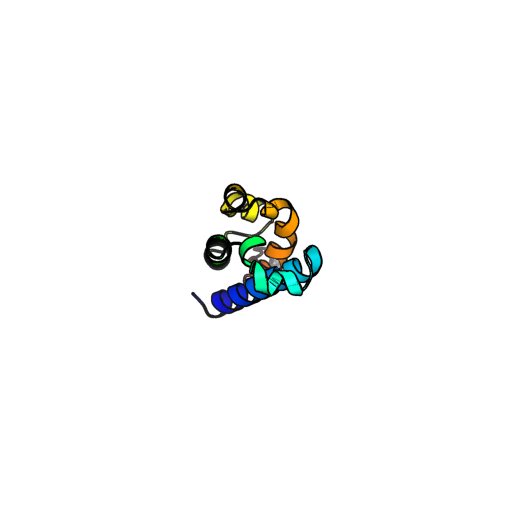 1
ATOM 705 N N . PRO A 1 92 ? -21.875 -0.849 9.515 1.00 60.97 92 PRO A N 1
ATOM 706 C CA . PRO A 1 92 ? -22.891 -0.961 10.552 1.00 60.97 92 PRO A CA 1
ATOM 707 C C . PRO A 1 92 ? -24.285 -0.853 9.927 1.00 60.97 92 PRO A C 1
ATOM 709 O O . PRO A 1 92 ? -24.988 0.118 10.162 1.00 60.97 92 PRO A O 1
ATOM 712 N N . PHE A 1 93 ? -24.693 -1.816 9.100 1.00 58.28 93 PHE A N 1
ATOM 713 C CA . PHE A 1 93 ? -26.067 -1.865 8.594 1.00 58.28 93 PHE A CA 1
ATOM 714 C C . PHE A 1 93 ? -26.541 -3.308 8.458 1.00 58.28 93 PHE A C 1
ATOM 716 O O . PHE A 1 93 ? -26.600 -3.868 7.369 1.00 58.28 93 PHE A O 1
ATOM 723 N N . SER A 1 94 ? -26.919 -3.894 9.591 1.00 52.91 94 SER A N 1
ATOM 724 C CA . SER A 1 94 ? -27.980 -4.894 9.599 1.00 52.91 94 SER A CA 1
ATOM 725 C C . SER A 1 94 ? -29.158 -4.257 10.319 1.00 52.91 94 SER A C 1
ATOM 727 O O . SER A 1 94 ? -29.242 -4.254 11.546 1.00 52.91 94 SER A O 1
ATOM 729 N N . THR A 1 95 ? -30.007 -3.583 9.549 1.00 57.62 95 THR A N 1
ATOM 730 C CA . THR A 1 95 ? -31.284 -3.059 10.024 1.00 57.62 95 THR A CA 1
ATOM 731 C C . THR A 1 95 ? -32.147 -4.272 10.337 1.00 57.62 95 THR A C 1
ATOM 733 O O . THR A 1 95 ? -32.761 -4.843 9.441 1.00 57.62 95 THR A O 1
ATOM 736 N N . THR A 1 96 ? -32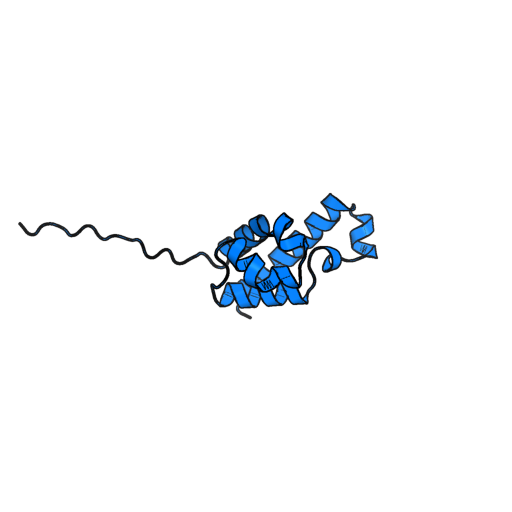.147 -4.731 11.587 1.00 65.12 96 THR A N 1
ATOM 737 C CA . THR A 1 96 ? -33.089 -5.754 12.039 1.00 65.12 96 THR A CA 1
ATOM 738 C C . THR A 1 96 ? -34.492 -5.199 11.790 1.00 65.12 96 THR A C 1
ATOM 740 O O . THR A 1 96 ? -34.822 -4.155 12.363 1.00 65.12 96 THR A O 1
ATOM 743 N N . PRO A 1 97 ? -35.321 -5.805 10.920 1.00 66.75 97 PRO A N 1
ATOM 744 C CA . PRO A 1 97 ? -36.685 -5.336 10.760 1.00 66.75 97 PRO A CA 1
ATOM 745 C C . PRO A 1 97 ? -37.397 -5.521 12.103 1.00 66.75 97 PRO A C 1
ATOM 747 O O . PRO A 1 97 ? -37.465 -6.629 12.634 1.00 66.75 97 PRO A O 1
ATOM 750 N N . LEU A 1 98 ? -37.879 -4.418 12.678 1.00 68.00 98 LEU A N 1
ATOM 751 C CA . LEU A 1 98 ? -38.737 -4.428 13.859 1.00 68.00 98 LEU A CA 1
ATOM 752 C C . LEU A 1 98 ? -39.998 -5.223 13.505 1.00 68.00 98 LEU A C 1
AT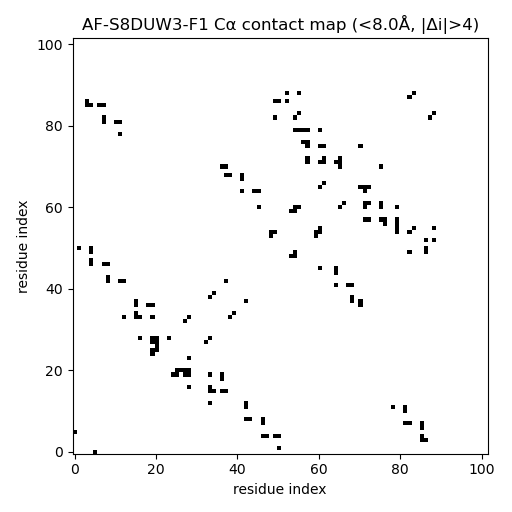OM 754 O O . LEU A 1 98 ? -40.861 -4.739 12.776 1.00 68.00 98 LEU A O 1
ATOM 758 N N . THR A 1 99 ? -40.089 -6.463 13.982 1.00 71.00 99 THR A N 1
ATOM 759 C CA . THR A 1 99 ? -41.295 -7.282 13.843 1.00 71.00 99 THR A CA 1
ATOM 760 C C . THR A 1 99 ? -42.463 -6.580 14.544 1.00 71.00 99 THR A C 1
ATOM 762 O O . THR A 1 99 ? -42.332 -6.267 15.733 1.00 71.00 99 THR A O 1
ATOM 765 N N . PRO A 1 100 ? -43.603 -6.341 13.868 1.00 67.50 100 PRO A N 1
ATOM 766 C CA . PRO A 1 100 ? -44.788 -5.806 14.522 1.00 67.50 100 PRO A CA 1
ATOM 767 C C . PRO A 1 100 ? -45.301 -6.821 15.545 1.00 67.50 100 PRO A C 1
ATOM 769 O O . PRO A 1 100 ? -45.491 -7.994 15.224 1.00 67.50 100 PRO A O 1
ATOM 772 N N . ARG A 1 101 ? -45.520 -6.369 16.781 1.00 67.81 101 ARG A N 1
ATOM 773 C CA . ARG A 1 101 ? -46.212 -7.144 17.817 1.00 67.81 101 ARG A CA 1
ATOM 774 C C . ARG A 1 101 ? -47.696 -7.211 17.438 1.00 67.81 101 ARG A C 1
ATOM 776 O O . ARG A 1 101 ? -48.344 -6.167 17.392 1.00 67.81 101 ARG A O 1
ATOM 783 N N . GLN A 1 102 ? -48.186 -8.408 17.125 1.00 64.56 102 GLN A N 1
ATOM 784 C CA . GLN A 1 102 ? -49.616 -8.734 17.080 1.00 64.56 102 GLN A CA 1
ATOM 785 C C . GLN A 1 102 ? -50.040 -9.274 18.444 1.00 64.56 102 GLN A C 1
ATOM 787 O O . GLN A 1 102 ? -49.215 -9.992 19.059 1.00 64.56 102 GLN A O 1
#

Secondary structure (DSSP, 8-state):
--HHHHHHHHHHHHHHHHHHHHHH-HHHHHHH-GGGTS-HHHHHHHHHHHHTT--SSHHHHHHHHTTT-TTHHHHHHHHHHHHHHHS---------------

Mean predicted aligned error: 8.02 Å

Radius of gyration: 17.35 Å; Cα contacts (8 Å, |Δi|>4): 95; chains: 1; bounding box: 68×26×35 Å

Nearest PDB structures (foldseek):
  4nlb-assembly1_A  TM=7.606E-01  e=1.527E+00  Trypanosoma brucei brucei TREU927
  3sah-assembly1_A  TM=7.339E-01  e=3.498E+00  Homo sapiens
  3sag-assembly2_B  TM=7.250E-01  e=3.498E+00  Homo sapiens

Sequence (102 aa):
VSDAGRDLRSALDSFRRQRMVEKHGASLLDTLGASIIMPNSILDRLVDCAEAKKIASASDLQREVGKKWTKAHELGDAVVEIILCFFPRETPFSTTPLTPRQ